Protein AF-A0A0L0LEN9-F1 (afdb_monomer)

Secondary structure (DSSP, 8-state):
----------EETTEETTTTT-HHHHHHHHHHHHHHHHHHHHHHHHHHHHHHHTTTTT--------------HHHHHHHHHHHHHHHHHHHHHHHS------TT-

pLDDT: mean 74.91, std 17.21, range [42.84, 97.62]

Mean predicted aligned error: 19.63 Å

Radius of gyration: 38.71 Å; Cα contacts (8 Å, |Δi|>4): 25; chains: 1; bounding box: 64×42×106 Å

Sequence (105 aa):
MKKLDLNLHLHKNGKLFGFGVSPNADWKAIFVGLILLTFLMAVLGVYMFVKISQGGIFMADKKEPEIQSTLDLITLKKTVRYYENRAKIFEEIKKTKDSTVDPTL

Solvent-accessible surface area (backbone atoms only — not comparable to full-atom values): 6542 Å² total; per-residue (Å²): 136,86,82,79,81,79,83,74,82,51,62,46,92,92,24,70,64,29,53,88,73,40,73,70,42,35,51,51,47,54,51,53,52,49,52,52,52,51,50,51,51,51,52,50,47,54,52,48,50,53,40,46,76,70,42,74,75,74,55,71,83,68,71,70,73,88,63,78,75,67,75,56,60,66,61,52,52,50,54,53,51,52,52,54,52,50,51,51,52,50,54,49,54,67,66,56,70,74,81,76,74,68,89,87,116

Structure (mmCIF, N/CA/C/O backbone):
data_AF-A0A0L0LEN9-F1
#
_entry.id   AF-A0A0L0LEN9-F1
#
loop_
_atom_site.group_PDB
_atom_site.id
_atom_site.type_symbol
_atom_site.label_atom_id
_atom_site.label_alt_id
_atom_site.label_comp_id
_atom_site.label_asym_id
_atom_site.label_entity_id
_atom_site.label_seq_id
_atom_site.pdbx_PDB_ins_code
_atom_site.Cartn_x
_atom_site.Cartn_y
_atom_site.Cartn_z
_atom_site.occupancy
_atom_site.B_iso_or_equiv
_atom_site.auth_seq_id
_atom_site.auth_comp_id
_atom_site.auth_asym_id
_atom_site.auth_atom_id
_atom_site.pdbx_PDB_model_num
ATOM 1 N N . MET A 1 1 ? 19.158 -24.507 -12.849 1.00 42.84 1 MET A N 1
ATOM 2 C CA . MET A 1 1 ? 18.810 -23.068 -12.790 1.00 42.84 1 MET A CA 1
ATOM 3 C C . MET A 1 1 ? 19.125 -22.436 -14.141 1.00 42.84 1 MET A C 1
ATOM 5 O O . MET A 1 1 ? 20.286 -22.410 -14.520 1.00 42.84 1 MET A O 1
ATOM 9 N N . LYS A 1 2 ? 18.107 -22.026 -14.911 1.00 45.50 2 LYS A N 1
ATOM 10 C CA . LYS A 1 2 ? 18.273 -21.394 -16.234 1.00 45.50 2 LYS A CA 1
ATOM 11 C C . LYS A 1 2 ? 18.578 -19.907 -16.029 1.00 45.50 2 LYS A C 1
ATOM 13 O O . LYS A 1 2 ? 17.750 -19.194 -15.472 1.00 45.50 2 LYS A O 1
ATOM 18 N N . LYS A 1 3 ? 19.762 -19.461 -16.448 1.00 48.12 3 LYS A N 1
ATOM 19 C CA . LYS A 1 3 ? 20.152 -18.047 -16.462 1.00 48.12 3 LYS A CA 1
ATOM 20 C C . LYS A 1 3 ? 19.390 -17.379 -17.613 1.00 48.12 3 LYS A C 1
ATOM 22 O O . LYS A 1 3 ? 19.629 -17.709 -18.771 1.00 48.12 3 LYS A O 1
ATOM 27 N N . LEU A 1 4 ? 18.405 -16.535 -17.304 1.00 48.84 4 LEU A N 1
ATOM 28 C CA . LEU A 1 4 ? 17.801 -15.656 -18.305 1.00 48.84 4 LEU A CA 1
ATOM 29 C C . LEU A 1 4 ? 18.774 -14.498 -18.535 1.00 48.84 4 LEU A C 1
ATOM 31 O O . LEU A 1 4 ? 18.793 -13.544 -17.761 1.00 48.84 4 LEU A O 1
ATOM 35 N N . ASP A 1 5 ? 19.586 -14.591 -19.584 1.00 50.62 5 ASP A N 1
ATOM 36 C CA . ASP A 1 5 ? 20.303 -13.429 -20.103 1.00 50.62 5 ASP A CA 1
ATOM 37 C C . ASP A 1 5 ? 19.285 -12.522 -20.808 1.00 50.62 5 ASP A C 1
ATOM 39 O O . ASP A 1 5 ? 18.950 -12.699 -21.981 1.00 50.62 5 ASP A O 1
ATOM 43 N N . LEU A 1 6 ? 18.737 -11.561 -20.058 1.00 51.69 6 LEU A N 1
ATOM 44 C CA . LEU A 1 6 ? 17.951 -10.469 -20.623 1.00 51.69 6 LEU A CA 1
ATOM 45 C C . LEU A 1 6 ? 18.925 -9.515 -21.326 1.00 51.69 6 LEU A C 1
ATOM 47 O O . LEU A 1 6 ? 19.421 -8.553 -20.741 1.00 51.69 6 LEU A O 1
ATOM 51 N N . ASN A 1 7 ? 19.238 -9.809 -22.586 1.00 48.94 7 ASN A N 1
ATOM 52 C CA . ASN A 1 7 ? 20.058 -8.939 -23.421 1.00 48.94 7 AS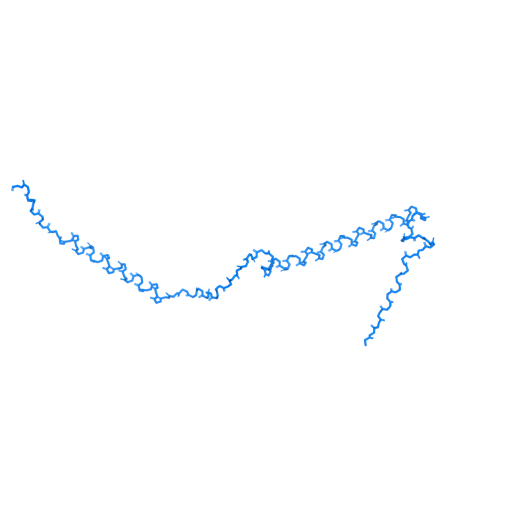N A CA 1
ATOM 53 C C . ASN A 1 7 ? 19.231 -7.711 -23.849 1.00 48.94 7 ASN A C 1
ATOM 55 O O . ASN A 1 7 ? 18.652 -7.646 -24.935 1.00 48.94 7 ASN A O 1
ATOM 59 N N . LEU A 1 8 ? 19.097 -6.759 -22.927 1.00 59.16 8 LEU A N 1
ATOM 60 C CA . LEU A 1 8 ? 18.406 -5.490 -23.114 1.00 59.16 8 LEU A CA 1
ATOM 61 C C . LEU A 1 8 ? 19.310 -4.559 -23.934 1.00 59.16 8 LEU A C 1
ATOM 63 O O . LEU A 1 8 ? 20.159 -3.853 -23.393 1.00 59.16 8 LEU A O 1
ATOM 67 N N . HIS A 1 9 ? 19.119 -4.547 -25.256 1.00 57.94 9 HIS A N 1
ATOM 68 C CA . HIS A 1 9 ? 19.710 -3.561 -26.170 1.00 57.94 9 HIS A CA 1
ATOM 69 C C . HIS A 1 9 ? 19.132 -2.155 -25.893 1.00 57.94 9 HIS A C 1
ATOM 71 O O . HIS A 1 9 ? 18.302 -1.630 -26.632 1.00 57.94 9 HIS A O 1
ATOM 77 N N . LEU A 1 10 ? 19.564 -1.547 -24.788 1.00 62.28 10 LEU A N 1
ATOM 78 C CA . LEU A 1 10 ? 19.181 -0.202 -24.336 1.00 62.28 10 LEU A CA 1
ATOM 79 C C . LEU A 1 10 ? 19.900 0.910 -25.117 1.00 62.28 10 LEU A C 1
ATOM 81 O O . LEU A 1 10 ? 19.497 2.074 -25.070 1.00 62.28 10 LEU A O 1
ATOM 85 N N . HIS A 1 11 ? 20.957 0.547 -25.845 1.00 54.53 11 HIS A N 1
ATOM 86 C CA . HIS A 1 11 ? 21.722 1.441 -26.701 1.00 54.53 11 HIS A CA 1
ATOM 87 C C . HIS A 1 11 ? 21.367 1.216 -28.172 1.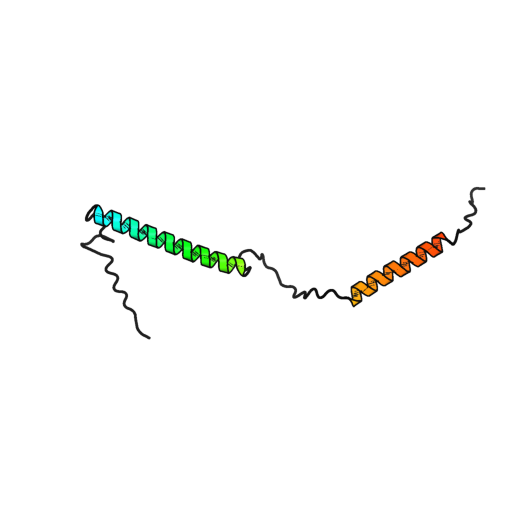00 54.53 11 HIS A C 1
ATOM 89 O O . HIS A 1 11 ? 21.610 0.145 -28.729 1.00 54.53 11 HIS A O 1
ATOM 95 N N . LYS A 1 12 ? 20.846 2.262 -28.820 1.00 62.28 12 LYS A N 1
ATOM 96 C CA . LYS A 1 12 ? 20.814 2.382 -30.282 1.00 62.28 12 LYS A CA 1
ATOM 97 C C . LYS A 1 12 ? 21.703 3.557 -30.680 1.00 62.28 12 LYS A C 1
ATOM 99 O O . LYS A 1 12 ? 21.500 4.668 -30.203 1.00 62.28 12 LYS A O 1
ATOM 104 N N . ASN A 1 13 ? 22.689 3.304 -31.541 1.00 60.88 13 ASN A N 1
ATOM 105 C CA . ASN A 1 13 ? 23.582 4.317 -32.125 1.00 60.88 13 ASN A CA 1
ATOM 106 C C . ASN A 1 13 ? 24.285 5.227 -31.094 1.00 60.88 13 ASN A C 1
ATOM 108 O O . ASN A 1 13 ? 24.347 6.439 -31.276 1.00 60.88 13 ASN A O 1
ATOM 112 N N . GLY A 1 14 ? 24.778 4.661 -29.986 1.00 63.94 14 GLY A N 1
ATOM 113 C CA . GLY A 1 14 ? 25.532 5.418 -28.974 1.00 63.94 14 GLY A CA 1
ATOM 114 C C . GLY A 1 14 ? 24.696 6.362 -28.099 1.00 63.94 14 GLY A C 1
ATOM 115 O O . GLY A 1 14 ? 25.264 7.064 -27.270 1.00 63.94 14 GLY A O 1
ATOM 116 N N . LYS A 1 15 ? 23.362 6.369 -28.246 1.00 62.78 15 LYS A N 1
ATOM 117 C CA . LYS A 1 15 ? 22.448 7.137 -27.392 1.00 62.78 15 LYS A CA 1
ATOM 118 C C . LYS A 1 15 ? 21.543 6.210 -26.579 1.00 62.78 15 LYS A C 1
ATOM 120 O O . LYS A 1 15 ? 20.979 5.241 -27.099 1.00 62.78 15 LYS A O 1
ATOM 125 N N . LEU A 1 16 ? 21.394 6.533 -25.296 1.00 67.19 16 LEU A N 1
ATOM 126 C CA . LEU A 1 16 ? 20.500 5.852 -24.359 1.00 67.19 16 LEU A CA 1
ATOM 127 C C . LEU A 1 16 ? 19.046 6.004 -24.832 1.00 67.19 16 LEU A C 1
ATOM 129 O O . LEU A 1 16 ? 18.574 7.118 -25.055 1.00 67.19 16 LEU A O 1
ATOM 133 N N . PHE A 1 17 ? 18.356 4.878 -25.032 1.00 66.56 17 PHE A N 1
ATOM 134 C CA . PHE A 1 17 ? 16.952 4.807 -25.469 1.00 66.56 17 PHE A CA 1
ATOM 135 C C . PHE A 1 17 ? 16.623 5.478 -26.817 1.00 66.56 17 PHE A C 1
ATOM 137 O O . PHE A 1 17 ? 15.453 5.640 -27.153 1.00 66.56 17 PHE A O 1
ATOM 144 N N . GLY A 1 18 ? 17.631 5.831 -27.621 1.00 68.31 18 GLY A N 1
ATOM 145 C CA . GLY A 1 18 ? 17.417 6.531 -28.890 1.00 68.31 18 GLY A CA 1
ATOM 146 C C . GLY A 1 18 ? 16.964 7.987 -28.734 1.00 68.31 18 GLY A C 1
ATOM 147 O O . GLY A 1 18 ? 16.499 8.565 -29.717 1.00 68.31 18 GLY A O 1
ATOM 148 N N . PHE A 1 19 ? 17.12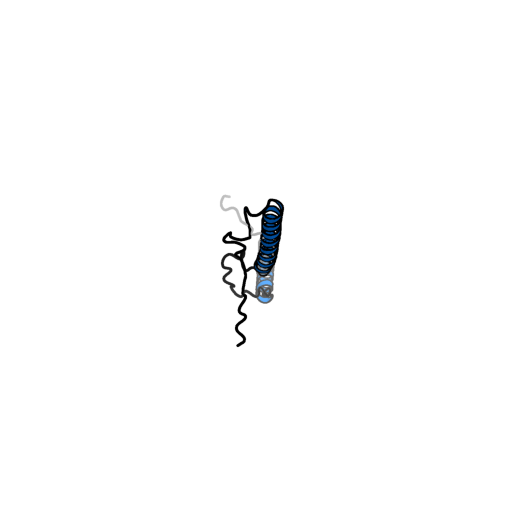6 8.575 -27.540 1.00 72.25 19 PHE A N 1
ATOM 149 C CA . PHE A 1 19 ? 16.834 9.988 -27.312 1.00 72.25 19 PHE A CA 1
ATOM 150 C C . PHE A 1 19 ? 17.717 10.885 -28.187 1.00 72.25 19 PHE A C 1
ATOM 152 O O . PHE A 1 19 ? 18.932 10.696 -28.270 1.00 72.25 19 PHE A O 1
ATOM 159 N N . GLY A 1 20 ? 17.117 11.867 -28.857 1.00 74.69 20 GLY A N 1
ATOM 160 C CA . GLY A 1 20 ? 17.801 12.789 -29.758 1.00 74.69 20 GLY A CA 1
ATOM 161 C C . GLY A 1 20 ? 18.266 12.145 -31.069 1.00 74.69 20 GLY A C 1
ATOM 162 O O . GLY A 1 20 ? 19.198 12.659 -31.693 1.00 74.69 20 GLY A O 1
ATOM 163 N N . VAL A 1 21 ? 17.692 11.000 -31.462 1.00 80.38 21 VAL A N 1
ATOM 164 C CA . VAL A 1 21 ? 17.864 10.407 -32.804 1.00 80.38 21 VAL A CA 1
ATOM 165 C C . VAL A 1 21 ? 16.767 10.898 -33.752 1.00 80.38 21 VAL A C 1
ATOM 167 O O . VAL A 1 21 ? 17.044 11.180 -34.913 1.00 80.38 21 VAL A O 1
ATOM 170 N N . SER A 1 22 ? 15.525 11.017 -33.271 1.00 85.75 22 SER A N 1
ATOM 171 C CA . SER A 1 22 ? 14.414 11.624 -34.016 1.00 85.75 22 SER A CA 1
ATOM 172 C C . SER A 1 22 ? 13.268 12.011 -33.071 1.00 85.75 22 SER A C 1
ATOM 174 O O . SER A 1 22 ? 13.071 11.311 -32.075 1.00 85.75 22 SER A O 1
ATOM 176 N N . PRO A 1 23 ? 12.440 13.017 -33.414 1.00 86.62 23 PRO A N 1
ATOM 177 C CA . PRO A 1 23 ? 11.285 13.399 -32.597 1.00 86.62 23 PRO A CA 1
ATOM 178 C C . PRO A 1 23 ? 10.330 12.230 -32.307 1.00 86.62 23 PRO A C 1
ATOM 180 O O . PRO A 1 23 ? 9.833 12.081 -31.195 1.00 86.62 23 PRO A O 1
ATOM 183 N N . ASN A 1 24 ? 10.115 11.347 -33.287 1.00 88.00 24 ASN A N 1
ATOM 184 C CA . ASN A 1 24 ? 9.251 10.174 -33.131 1.00 88.00 24 ASN A CA 1
ATOM 185 C C . ASN A 1 24 ? 9.816 9.149 -32.132 1.00 88.00 24 ASN A C 1
ATOM 187 O O . ASN A 1 24 ? 9.056 8.512 -31.401 1.00 88.00 24 ASN A O 1
ATOM 191 N N . ALA A 1 25 ? 11.142 8.972 -32.102 1.00 84.06 25 ALA A N 1
ATOM 192 C CA . ALA A 1 25 ? 11.798 8.086 -31.142 1.00 84.06 25 ALA A CA 1
ATOM 193 C C . ALA A 1 25 ? 11.688 8.639 -29.714 1.00 84.06 25 ALA A C 1
ATOM 195 O O . ALA A 1 25 ? 11.368 7.882 -28.798 1.00 84.06 25 ALA A O 1
ATOM 196 N N . ASP A 1 26 ? 11.859 9.952 -29.554 1.00 85.50 26 ASP A N 1
ATOM 197 C CA . ASP A 1 26 ? 11.768 10.641 -28.265 1.00 85.50 26 ASP A CA 1
ATOM 198 C C . ASP A 1 26 ? 10.355 10.524 -27.676 1.00 85.50 26 ASP A C 1
ATOM 200 O O . ASP A 1 26 ? 10.183 10.102 -26.532 1.00 85.50 26 ASP A O 1
ATOM 204 N N . TRP A 1 27 ? 9.323 10.786 -28.484 1.00 89.94 27 TRP A N 1
ATOM 205 C CA . TRP A 1 27 ? 7.925 10.622 -28.073 1.00 89.94 27 TRP A CA 1
ATOM 206 C C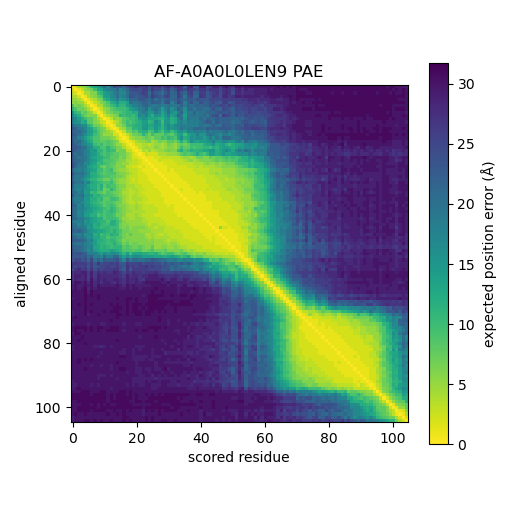 . TRP A 1 27 ? 7.586 9.186 -27.679 1.00 89.94 27 TRP A C 1
ATOM 208 O O . TRP A 1 27 ? 6.891 8.961 -26.687 1.00 89.94 27 TRP A O 1
ATOM 218 N N . LYS A 1 28 ? 8.107 8.198 -28.414 1.00 88.81 28 LYS A N 1
ATOM 219 C CA . LYS A 1 28 ? 7.909 6.786 -28.075 1.00 88.81 28 LYS A CA 1
ATOM 220 C C . LYS A 1 28 ? 8.582 6.426 -26.751 1.00 88.81 28 LYS A C 1
ATOM 222 O O . LYS A 1 28 ? 7.982 5.710 -25.954 1.00 88.81 28 LYS A O 1
ATOM 227 N N . ALA A 1 29 ? 9.793 6.919 -26.501 1.00 87.56 29 ALA A N 1
ATOM 228 C CA . ALA A 1 29 ? 10.505 6.682 -25.248 1.00 87.56 29 ALA A CA 1
ATOM 229 C C . ALA A 1 29 ? 9.769 7.301 -24.049 1.00 87.56 29 ALA A C 1
ATOM 231 O O . ALA A 1 29 ? 9.574 6.621 -23.041 1.00 87.56 29 ALA A O 1
ATOM 232 N N . ILE A 1 30 ? 9.283 8.541 -24.183 1.00 90.06 30 ILE A N 1
ATOM 233 C CA . ILE A 1 30 ? 8.469 9.214 -23.157 1.00 90.06 30 ILE A CA 1
ATOM 234 C C . ILE A 1 30 ? 7.187 8.425 -22.881 1.00 90.06 30 ILE A C 1
ATOM 236 O O . ILE A 1 30 ? 6.864 8.158 -21.727 1.00 90.06 30 ILE A O 1
ATOM 240 N N . PHE A 1 31 ? 6.476 8.008 -23.930 1.00 93.31 31 PHE A N 1
ATOM 241 C CA . PHE A 1 31 ? 5.219 7.278 -23.792 1.00 93.31 31 PHE A CA 1
ATOM 242 C C . PHE A 1 31 ? 5.404 5.920 -23.104 1.00 93.31 31 PHE A C 1
ATOM 244 O O . PHE A 1 31 ? 4.659 5.577 -22.188 1.00 93.31 31 PHE A O 1
ATOM 251 N N . VAL A 1 32 ? 6.436 5.165 -23.495 1.00 92.12 32 VAL A N 1
ATOM 252 C CA . VAL A 1 32 ? 6.777 3.889 -22.849 1.00 92.12 32 VAL A CA 1
ATOM 253 C C . VAL A 1 32 ? 7.180 4.108 -21.391 1.00 92.12 32 VAL A C 1
ATOM 255 O O . VAL A 1 32 ? 6.740 3.355 -20.525 1.00 92.12 32 VAL A O 1
ATOM 258 N N . GLY A 1 33 ? 7.968 5.147 -21.103 1.00 93.56 33 GLY A N 1
ATOM 259 C CA . GLY A 1 33 ? 8.345 5.510 -19.738 1.00 93.56 33 GLY A CA 1
ATOM 260 C C . GLY A 1 33 ? 7.135 5.855 -18.871 1.00 93.56 33 GLY A C 1
ATOM 261 O O . GLY A 1 33 ? 7.034 5.376 -17.743 1.00 93.56 33 GLY A O 1
ATOM 262 N N . LEU A 1 34 ? 6.184 6.618 -19.416 1.00 95.62 34 LEU A N 1
ATOM 263 C CA . LEU A 1 34 ? 4.945 6.974 -18.730 1.00 95.62 34 LEU A CA 1
ATOM 264 C C . LEU A 1 34 ? 4.106 5.732 -18.418 1.00 95.62 34 LEU A C 1
ATOM 266 O O . LEU A 1 34 ? 3.719 5.542 -17.270 1.00 95.62 34 LEU A O 1
ATOM 270 N N . ILE A 1 35 ? 3.886 4.851 -19.400 1.00 96.88 35 ILE A N 1
ATOM 271 C CA . ILE A 1 35 ? 3.148 3.595 -19.192 1.00 96.88 35 ILE A CA 1
ATOM 272 C C . ILE A 1 35 ? 3.819 2.744 -18.116 1.00 96.88 35 ILE A C 1
ATOM 274 O O . ILE A 1 35 ? 3.140 2.233 -17.227 1.00 96.88 35 ILE A O 1
ATOM 278 N N . LEU A 1 36 ? 5.144 2.599 -18.179 1.00 96.62 36 LEU A N 1
ATOM 279 C CA . LEU A 1 36 ? 5.897 1.813 -17.209 1.00 96.62 36 LEU A CA 1
ATOM 280 C C . LEU A 1 36 ? 5.755 2.389 -15.795 1.00 96.62 36 LEU A C 1
ATOM 282 O O . LEU A 1 36 ? 5.532 1.637 -14.847 1.00 96.62 36 LEU A O 1
ATOM 286 N N . LEU A 1 37 ? 5.838 3.713 -15.655 1.00 96.81 37 LEU A N 1
ATOM 287 C CA . LEU A 1 37 ? 5.677 4.398 -14.377 1.00 96.81 37 LEU A CA 1
ATOM 288 C C . LEU A 1 37 ? 4.254 4.250 -13.829 1.00 96.81 37 LEU A C 1
ATOM 290 O O . LEU A 1 37 ? 4.078 3.934 -12.653 1.00 96.81 37 LEU A O 1
ATOM 294 N N . THR A 1 38 ? 3.237 4.440 -14.671 1.00 97.12 38 THR A N 1
ATOM 295 C CA . THR A 1 38 ? 1.833 4.257 -14.287 1.00 97.12 38 THR A CA 1
ATOM 296 C C . THR A 1 38 ? 1.565 2.818 -13.863 1.00 97.12 38 THR A C 1
ATOM 298 O O . THR A 1 38 ? 0.916 2.594 -12.844 1.00 97.12 38 THR A O 1
ATOM 301 N N . PHE A 1 39 ? 2.106 1.842 -14.593 1.00 97.62 39 PHE A N 1
ATOM 302 C CA . PHE A 1 39 ? 1.998 0.433 -14.234 1.00 97.62 39 PHE A CA 1
ATOM 303 C C . PHE A 1 39 ? 2.656 0.150 -12.881 1.00 97.62 39 PHE A C 1
ATOM 305 O O . PHE A 1 39 ? 2.041 -0.472 -12.018 1.00 97.62 39 PHE A O 1
ATOM 312 N N . LEU A 1 40 ? 3.867 0.667 -12.655 1.00 97.44 40 LEU A N 1
ATOM 313 C CA . LEU A 1 40 ? 4.563 0.520 -11.380 1.00 97.44 40 LEU A CA 1
ATOM 314 C C . LEU A 1 40 ? 3.756 1.127 -10.224 1.00 97.44 40 LEU A C 1
ATOM 316 O O . LEU A 1 40 ? 3.607 0.489 -9.184 1.00 97.44 40 LEU A O 1
ATOM 320 N N . MET A 1 41 ? 3.181 2.317 -10.416 1.00 97.38 41 MET A N 1
ATOM 321 C CA . MET A 1 41 ? 2.329 2.948 -9.407 1.00 97.38 41 MET A CA 1
ATOM 322 C C . MET A 1 41 ? 1.046 2.168 -9.138 1.00 97.38 41 MET A C 1
ATOM 324 O O . MET A 1 41 ? 0.655 2.039 -7.981 1.00 97.38 41 MET A O 1
ATOM 328 N N . ALA A 1 42 ? 0.412 1.604 -10.165 1.00 96.94 42 ALA A N 1
ATOM 329 C CA . ALA A 1 42 ? -0.759 0.753 -9.984 1.00 96.94 42 ALA A CA 1
ATOM 330 C C . ALA A 1 42 ? -0.416 -0.500 -9.163 1.00 96.94 42 ALA A C 1
ATOM 332 O O . ALA A 1 42 ? -1.125 -0.826 -8.212 1.00 96.94 42 ALA A O 1
ATOM 333 N N . VAL A 1 43 ? 0.704 -1.163 -9.472 1.00 96.94 43 VAL A N 1
ATOM 334 C CA . VAL A 1 43 ? 1.185 -2.335 -8.724 1.00 96.94 43 VAL A CA 1
ATOM 335 C C . VAL A 1 43 ? 1.487 -1.975 -7.270 1.00 96.94 43 VAL A C 1
ATOM 337 O O . VAL A 1 43 ? 1.045 -2.681 -6.365 1.00 96.94 43 VAL A O 1
ATOM 340 N N . LEU A 1 44 ? 2.187 -0.863 -7.027 1.00 95.38 44 LEU A N 1
ATOM 341 C CA . LEU A 1 44 ? 2.462 -0.374 -5.674 1.00 95.38 44 LEU A CA 1
ATOM 342 C C . LEU A 1 44 ? 1.173 -0.021 -4.926 1.00 95.38 44 LEU A C 1
ATOM 344 O O . LEU A 1 44 ? 1.048 -0.353 -3.752 1.00 95.38 44 LEU A O 1
ATOM 348 N N . GLY A 1 45 ? 0.199 0.591 -5.599 1.00 94.44 45 GLY A N 1
ATOM 349 C CA . GLY A 1 45 ? -1.110 0.902 -5.030 1.00 94.44 45 GLY A CA 1
ATOM 350 C C . GLY A 1 45 ? -1.870 -0.353 -4.601 1.00 94.44 45 GLY A C 1
ATOM 351 O O . GLY A 1 45 ? -2.344 -0.421 -3.470 1.00 94.44 45 GLY A O 1
ATOM 352 N N . VAL A 1 46 ? -1.923 -1.378 -5.457 1.00 94.38 46 VAL A N 1
ATOM 353 C CA . VAL A 1 46 ? -2.534 -2.677 -5.122 1.00 94.38 46 VAL A CA 1
ATOM 354 C C . VAL A 1 46 ? -1.785 -3.353 -3.975 1.00 94.38 46 VAL A C 1
ATOM 356 O O . VAL A 1 46 ? -2.410 -3.835 -3.033 1.00 94.38 46 VAL A O 1
ATOM 359 N N . TYR A 1 47 ? -0.452 -3.352 -4.008 1.00 92.31 47 TYR A N 1
ATOM 360 C CA . TYR A 1 47 ? 0.373 -3.906 -2.935 1.00 92.31 47 TYR A CA 1
ATOM 361 C C . TYR A 1 47 ? 0.101 -3.215 -1.591 1.00 92.31 47 TYR A C 1
ATOM 363 O O . TYR A 1 47 ? -0.118 -3.884 -0.579 1.00 92.31 47 TYR A O 1
ATOM 371 N N . MET A 1 48 ? 0.056 -1.882 -1.588 1.00 88.81 48 MET A N 1
ATOM 372 C CA . MET A 1 48 ? -0.276 -1.083 -0.411 1.00 88.81 48 MET A CA 1
ATOM 373 C C . MET A 1 48 ? -1.696 -1.368 0.069 1.00 88.81 48 MET A C 1
ATOM 375 O O . MET A 1 48 ? -1.891 -1.574 1.261 1.00 88.81 48 MET A O 1
ATOM 379 N N . PHE A 1 49 ? -2.675 -1.451 -0.834 1.00 88.00 49 PHE A N 1
ATOM 380 C CA . PHE A 1 49 ? -4.054 -1.787 -0.488 1.00 88.00 49 PHE A CA 1
ATOM 381 C C . PHE A 1 49 ? -4.148 -3.147 0.212 1.00 88.00 49 PHE A C 1
ATOM 383 O O . PHE A 1 49 ? -4.755 -3.246 1.277 1.00 88.00 49 PHE A O 1
ATOM 390 N N . VAL A 1 50 ? -3.481 -4.175 -0.322 1.00 86.50 50 VAL A N 1
ATOM 391 C CA . VAL A 1 50 ? -3.421 -5.500 0.312 1.00 86.50 50 VAL A CA 1
ATOM 392 C C . VAL A 1 50 ? -2.768 -5.404 1.691 1.00 86.50 50 VAL A C 1
ATOM 394 O O . VAL A 1 50 ? -3.348 -5.866 2.673 1.00 86.50 50 VAL A O 1
ATOM 397 N N . LYS A 1 51 ? -1.610 -4.747 1.804 1.00 84.94 51 LYS A N 1
ATOM 398 C CA . LYS A 1 51 ? -0.904 -4.583 3.084 1.00 84.94 51 LYS A CA 1
ATOM 399 C C . LYS A 1 51 ? -1.715 -3.817 4.129 1.00 84.94 51 LYS A C 1
ATOM 401 O O . LYS A 1 51 ? -1.667 -4.170 5.305 1.00 84.94 51 LYS A O 1
ATOM 406 N N . ILE A 1 52 ? -2.473 -2.806 3.713 1.00 83.06 52 ILE A N 1
ATOM 407 C CA . ILE A 1 52 ? -3.374 -2.041 4.580 1.00 83.06 52 ILE A CA 1
ATOM 408 C C . ILE A 1 52 ? -4.569 -2.900 5.000 1.00 83.06 52 ILE A C 1
ATOM 410 O O . ILE A 1 52 ? -4.890 -2.937 6.185 1.00 83.06 52 ILE A O 1
ATOM 414 N N . SER A 1 53 ? -5.191 -3.628 4.067 1.00 78.31 53 SER A N 1
ATOM 415 C CA . SER A 1 53 ? -6.336 -4.506 4.356 1.00 78.31 53 SER A CA 1
ATOM 416 C C . SER A 1 53 ? -5.993 -5.624 5.346 1.00 78.31 53 SER A C 1
ATOM 418 O O . SER A 1 53 ? -6.828 -6.018 6.151 1.00 78.31 53 SER A O 1
ATOM 420 N N . GLN A 1 54 ? -4.738 -6.080 5.338 1.00 78.50 54 GLN A N 1
ATOM 421 C CA . GLN A 1 54 ? -4.199 -7.069 6.273 1.00 78.50 54 GLN A CA 1
ATOM 422 C C . GLN A 1 54 ? -3.725 -6.450 7.602 1.00 78.50 54 GLN A C 1
ATOM 424 O O . GLN A 1 54 ? -3.113 -7.138 8.412 1.00 78.50 54 GLN A O 1
ATOM 429 N N . GLY A 1 55 ? -3.965 -5.154 7.833 1.00 65.81 55 GLY A N 1
ATOM 430 C CA . GLY A 1 55 ? -3.606 -4.457 9.071 1.00 65.81 55 GLY A CA 1
ATOM 431 C C . GLY A 1 55 ? -2.123 -4.093 9.209 1.00 65.81 55 GLY A C 1
ATOM 432 O O . GLY A 1 55 ? -1.750 -3.461 10.189 1.00 65.81 55 GLY A O 1
ATOM 433 N N . GLY A 1 56 ? -1.271 -4.409 8.231 1.00 62.53 56 GLY A N 1
ATOM 43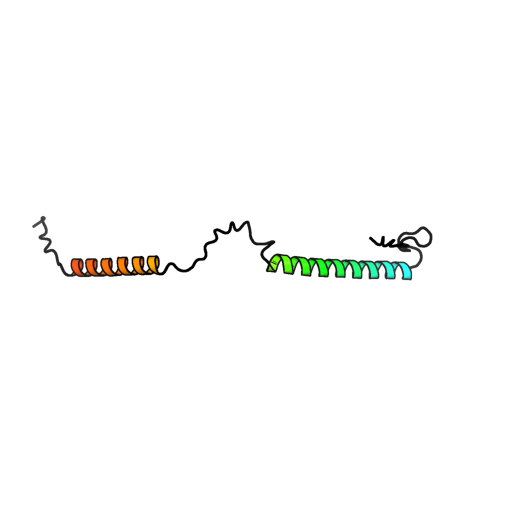4 C CA . GLY A 1 56 ? 0.188 -4.342 8.376 1.00 62.53 56 GLY A CA 1
ATOM 435 C C . GLY A 1 56 ? 0.824 -2.946 8.354 1.00 62.53 56 GLY A C 1
ATOM 436 O O . GLY A 1 56 ? 2.019 -2.847 8.605 1.00 62.53 56 GLY A O 1
ATOM 437 N N . ILE A 1 57 ? 0.079 -1.883 8.020 1.00 60.34 57 ILE A N 1
ATOM 438 C CA . ILE A 1 57 ? 0.632 -0.513 7.898 1.00 60.34 57 ILE A CA 1
ATOM 439 C C . ILE A 1 57 ? 0.005 0.474 8.897 1.00 60.34 57 ILE A C 1
ATOM 441 O O . ILE A 1 57 ? 0.670 1.415 9.317 1.00 60.34 57 ILE A O 1
ATOM 445 N N . PHE A 1 58 ? -1.245 0.255 9.322 1.00 59.78 58 PHE A N 1
ATOM 446 C CA . PHE A 1 58 ? -1.958 1.159 10.241 1.00 59.78 58 PHE A CA 1
ATOM 447 C C . PHE A 1 58 ? -2.300 0.545 11.604 1.00 59.78 58 PHE A C 1
ATOM 449 O O . PHE A 1 58 ? -2.848 1.241 12.459 1.00 59.78 58 PHE A O 1
ATOM 456 N N . MET A 1 59 ? -1.963 -0.723 11.861 1.00 53.84 59 MET A N 1
ATOM 457 C CA . MET A 1 59 ? -1.942 -1.216 13.236 1.00 53.84 59 MET A CA 1
ATOM 458 C C . MET A 1 59 ? -0.625 -0.783 13.881 1.00 53.84 59 MET A C 1
ATOM 460 O O . MET A 1 59 ? 0.373 -1.489 13.803 1.00 53.84 59 MET A O 1
ATOM 464 N N . ALA A 1 60 ? -0.628 0.400 14.505 1.00 54.47 60 ALA A N 1
ATOM 465 C CA . ALA A 1 60 ? 0.326 0.723 15.565 1.00 54.47 60 ALA A CA 1
ATOM 466 C C . ALA A 1 60 ? 0.396 -0.480 16.496 1.00 54.47 60 ALA A C 1
ATOM 468 O O . ALA A 1 60 ? -0.685 -0.872 16.934 1.00 54.47 60 ALA A O 1
ATOM 469 N N . ASP A 1 61 ? 1.593 -1.049 16.710 1.00 51.38 61 ASP A N 1
ATOM 470 C CA . ASP A 1 61 ? 1.891 -2.220 17.547 1.00 51.38 61 ASP A CA 1
ATOM 471 C C . ASP A 1 61 ? 0.722 -2.592 18.453 1.00 51.38 61 ASP A C 1
ATOM 473 O O . ASP A 1 61 ? 0.680 -2.276 19.648 1.00 51.38 61 ASP A O 1
ATOM 477 N N . LYS A 1 62 ? -0.265 -3.286 17.883 1.00 50.59 62 LYS A N 1
ATOM 478 C CA . LYS A 1 62 ? -1.194 -4.020 18.702 1.00 50.59 62 LYS A CA 1
ATOM 479 C C . LYS A 1 62 ? -0.346 -5.209 19.068 1.00 50.59 62 LYS A C 1
ATOM 481 O O . LYS A 1 62 ? -0.348 -6.220 18.379 1.00 50.59 62 LYS A O 1
ATOM 486 N N . LYS A 1 63 ? 0.401 -5.058 20.169 1.00 47.34 63 LYS A N 1
ATOM 487 C CA . LYS A 1 63 ? 0.451 -6.130 21.152 1.00 47.34 63 LYS A CA 1
ATOM 488 C C . LYS A 1 63 ? -0.955 -6.698 21.130 1.00 47.34 63 LYS A C 1
ATOM 490 O O . LYS A 1 63 ? -1.884 -6.009 21.539 1.00 47.34 63 LYS A O 1
ATOM 495 N N . GLU A 1 64 ? -1.135 -7.856 20.525 1.00 45.91 64 GLU A N 1
ATOM 496 C CA . GLU A 1 64 ? -2.228 -8.705 20.923 1.00 45.91 64 GLU A CA 1
ATOM 497 C C . GLU A 1 64 ? -1.947 -8.948 22.408 1.00 45.91 64 GLU A C 1
ATOM 499 O O . GLU A 1 64 ? -0.980 -9.635 22.736 1.00 45.91 64 GLU A O 1
ATOM 504 N N . PRO A 1 65 ? -2.714 -8.416 23.371 1.00 45.84 65 PRO A N 1
ATOM 505 C CA . PRO A 1 65 ? -3.224 -9.385 24.285 1.00 45.84 65 PRO A CA 1
ATOM 506 C C . PRO A 1 65 ? -4.223 -10.166 23.428 1.00 45.84 65 PRO A C 1
ATOM 508 O O . PRO A 1 65 ? -5.182 -9.622 22.875 1.00 45.84 65 PRO A O 1
ATOM 511 N N . GLU A 1 66 ? -3.919 -11.436 23.240 1.00 48.78 66 GLU A N 1
ATOM 512 C CA . GLU A 1 66 ? -4.876 -12.478 22.928 1.00 48.78 66 GLU A CA 1
ATOM 513 C C . GLU A 1 66 ? -6.001 -12.415 23.981 1.00 48.78 66 GLU A C 1
ATOM 515 O O . GLU A 1 66 ? -6.088 -13.209 24.906 1.00 48.78 66 GLU A O 1
ATOM 520 N N . ILE A 1 67 ? -6.843 -11.387 23.920 1.00 50.72 67 ILE A N 1
ATOM 521 C CA . ILE A 1 67 ? -8.098 -11.326 24.640 1.00 50.72 67 ILE A CA 1
ATOM 522 C C . ILE A 1 67 ? -9.085 -11.705 23.567 1.00 50.72 67 ILE A C 1
ATOM 524 O O . ILE A 1 67 ? -9.706 -10.867 22.915 1.00 50.72 67 ILE A O 1
ATOM 528 N N . GLN A 1 68 ? -9.212 -13.017 23.391 1.00 50.47 68 GLN A N 1
ATOM 529 C CA . GLN A 1 68 ? -10.520 -13.587 23.149 1.00 50.47 68 GLN A CA 1
ATOM 530 C C . GLN A 1 68 ? -11.448 -12.943 24.185 1.00 50.47 68 GLN A C 1
ATOM 532 O O . GLN A 1 68 ? -11.529 -13.381 25.329 1.00 50.47 68 GLN A O 1
ATOM 537 N N . SER A 1 69 ? -12.104 -11.837 23.827 1.00 55.72 69 SER A N 1
ATOM 538 C CA . SER A 1 69 ? -13.146 -11.238 24.650 1.00 55.72 69 SER A CA 1
ATOM 539 C C . SER A 1 69 ? -14.398 -12.092 24.481 1.00 55.72 69 SER A C 1
ATOM 541 O O . SER A 1 69 ? -15.456 -11.625 24.062 1.00 55.72 69 SER A O 1
ATOM 543 N N . THR A 1 70 ? -14.278 -13.387 24.756 1.00 60.69 70 THR A N 1
ATOM 544 C CA . THR A 1 70 ? -15.418 -14.184 25.159 1.00 60.69 70 THR A CA 1
ATOM 545 C C . THR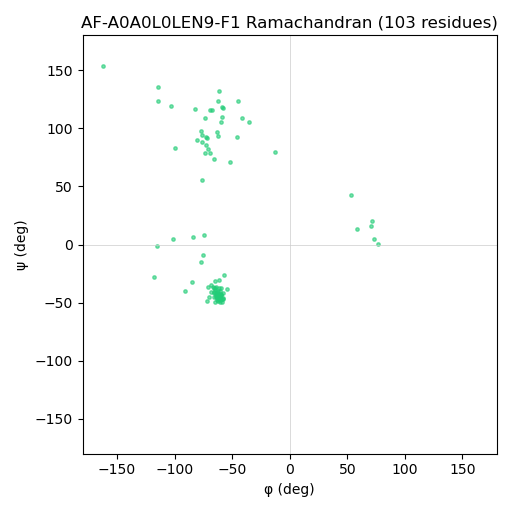 A 1 70 ? -15.923 -13.512 26.419 1.00 60.69 70 THR A C 1
ATOM 547 O O . THR A 1 70 ? -15.263 -13.550 27.456 1.00 60.69 70 THR A O 1
ATOM 550 N N . LEU A 1 71 ? -17.037 -12.798 26.279 1.00 66.06 71 LEU A N 1
ATOM 551 C CA . LEU A 1 71 ? -17.803 -12.240 27.379 1.00 66.06 71 LEU A CA 1
ATOM 552 C C . LEU A 1 71 ? -17.857 -13.288 28.496 1.00 66.06 71 LEU A C 1
ATOM 554 O O . LEU A 1 71 ? -18.508 -14.321 28.334 1.00 66.06 71 LEU A O 1
ATOM 558 N N . ASP A 1 72 ? -17.143 -13.053 29.597 1.00 74.38 72 ASP A N 1
ATOM 559 C CA . ASP A 1 72 ? -17.158 -13.970 30.729 1.00 74.38 72 ASP A CA 1
ATOM 560 C C . ASP A 1 72 ? -18.522 -13.855 31.413 1.00 74.38 72 ASP A C 1
ATOM 562 O O . ASP A 1 72 ? -18.765 -13.013 32.285 1.00 74.38 72 ASP A O 1
ATOM 566 N N . LEU A 1 73 ? -19.441 -14.711 30.967 1.00 78.75 73 LEU A N 1
ATOM 567 C CA . LEU A 1 73 ? -20.808 -14.800 31.462 1.00 78.75 73 LEU A CA 1
ATOM 568 C C . LEU A 1 73 ? -20.848 -15.056 32.972 1.00 78.75 73 LEU A C 1
ATOM 570 O O . LEU A 1 73 ? -21.817 -14.668 33.625 1.00 78.75 73 LEU A O 1
ATOM 574 N N . ILE A 1 74 ? -19.811 -15.672 33.549 1.00 81.44 74 ILE A N 1
ATOM 575 C CA . ILE A 1 74 ? -19.727 -15.923 34.988 1.00 81.44 74 ILE A CA 1
ATOM 576 C C . ILE A 1 74 ? -19.481 -14.605 35.716 1.00 81.44 74 ILE A C 1
ATOM 578 O O . ILE A 1 74 ? -20.198 -14.293 36.671 1.00 81.44 74 ILE A O 1
ATOM 582 N N . THR A 1 75 ? -18.513 -13.815 35.255 1.00 81.19 75 THR A N 1
ATOM 583 C CA . THR A 1 75 ? -18.230 -12.492 35.822 1.00 81.19 75 THR A CA 1
ATOM 584 C C . THR A 1 75 ? -19.409 -11.542 35.623 1.00 81.19 75 THR A C 1
ATOM 586 O O . THR A 1 75 ? -19.835 -10.900 36.581 1.00 81.19 75 THR A O 1
ATOM 589 N N . LEU A 1 76 ? -20.036 -11.532 34.443 1.00 86.19 76 LEU A N 1
ATOM 590 C CA . LEU A 1 76 ? -21.231 -10.721 34.192 1.00 86.19 76 LEU A CA 1
ATOM 591 C C . LEU A 1 76 ? -22.388 -11.099 35.129 1.00 86.19 76 LEU A C 1
ATOM 593 O O . LEU A 1 76 ? -22.987 -10.233 35.765 1.00 86.19 76 LEU A O 1
ATOM 597 N N . LYS A 1 77 ? -22.672 -12.398 35.278 1.00 88.56 77 LYS A N 1
ATOM 598 C CA . LYS A 1 77 ? -23.735 -12.897 36.161 1.00 88.56 77 LYS A CA 1
ATOM 599 C C . LYS A 1 77 ? -23.460 -12.589 37.633 1.00 88.56 77 LYS A C 1
ATOM 601 O O . LYS A 1 77 ? -24.395 -12.279 38.372 1.00 88.56 77 LYS A O 1
ATOM 606 N N . LYS A 1 78 ? -22.197 -12.650 38.070 1.00 89.56 78 LYS A N 1
ATOM 607 C CA . LYS A 1 78 ? -21.790 -12.244 39.426 1.00 89.56 78 LYS A CA 1
ATOM 608 C C . LYS A 1 78 ? -22.033 -10.755 39.652 1.00 89.56 78 LYS A C 1
ATOM 610 O O . LYS A 1 78 ? -22.611 -10.398 40.676 1.00 89.56 78 LYS A O 1
ATOM 615 N N . THR A 1 79 ? -21.657 -9.911 38.694 1.00 91.06 79 THR A N 1
ATOM 616 C CA . THR A 1 79 ? -21.853 -8.459 38.779 1.00 91.06 79 THR A CA 1
ATOM 617 C C . THR A 1 79 ? -23.334 -8.096 38.831 1.00 91.06 79 THR A C 1
ATOM 619 O O . THR A 1 79 ? -23.740 -7.348 39.716 1.00 91.06 79 THR A O 1
ATOM 622 N N . VAL A 1 80 ? -24.167 -8.681 37.965 1.00 94.12 80 VAL A N 1
ATOM 623 C CA . VAL A 1 80 ? -25.625 -8.459 37.993 1.00 94.12 80 VAL A CA 1
ATOM 624 C C . VAL A 1 80 ? -26.209 -8.863 39.349 1.00 94.12 80 VAL A C 1
ATOM 626 O O . VAL A 1 80 ? -26.868 -8.054 40.000 1.00 94.12 80 VAL A O 1
ATOM 629 N N . ARG A 1 81 ? -25.882 -10.067 39.840 1.00 93.06 81 ARG A N 1
ATOM 630 C CA . ARG A 1 81 ? -26.364 -10.554 41.142 1.00 93.06 81 ARG A CA 1
ATOM 631 C C . ARG A 1 81 ? -25.926 -9.656 42.304 1.00 93.06 81 ARG A C 1
ATOM 633 O O . ARG A 1 81 ? -26.691 -9.461 43.246 1.00 93.06 81 ARG A O 1
ATOM 640 N N . TYR A 1 82 ? -24.708 -9.119 42.257 1.00 94.56 82 TYR A N 1
ATOM 641 C CA . TYR A 1 82 ? -24.206 -8.201 43.279 1.00 94.56 82 TYR A CA 1
ATOM 642 C C . TYR A 1 82 ? -25.063 -6.932 43.371 1.00 94.56 82 TYR A C 1
ATOM 644 O O . TYR A 1 82 ? -25.477 -6.547 44.467 1.00 94.56 82 TYR A O 1
ATOM 652 N N . TYR A 1 83 ? -25.384 -6.312 42.233 1.00 94.56 83 TYR A N 1
ATOM 653 C CA . TYR A 1 83 ? -26.206 -5.102 42.213 1.00 94.56 83 TYR A CA 1
ATOM 654 C C . TYR A 1 83 ? -27.674 -5.369 42.556 1.00 94.56 83 TYR A C 1
ATOM 656 O O . TYR A 1 83 ? -28.270 -4.574 43.279 1.00 94.56 83 TYR A O 1
ATOM 664 N N . GLU A 1 84 ? -28.240 -6.503 42.137 1.00 93.56 84 GLU A N 1
ATOM 665 C CA . GLU A 1 84 ? -29.588 -6.918 42.552 1.00 93.56 84 GLU A CA 1
ATOM 666 C C . GLU A 1 84 ? -29.693 -7.088 44.072 1.00 93.56 84 GLU A C 1
ATOM 668 O O . GLU A 1 84 ? -30.655 -6.628 44.689 1.00 93.56 84 GLU A O 1
ATOM 673 N N . ASN A 1 85 ? -28.693 -7.719 44.696 1.00 93.31 85 ASN A N 1
ATOM 674 C CA . ASN A 1 85 ? -28.678 -7.898 46.144 1.00 93.31 85 ASN A CA 1
ATOM 675 C C . ASN A 1 85 ? -28.549 -6.555 46.873 1.00 93.31 85 ASN A C 1
ATOM 677 O O . ASN A 1 85 ? -29.241 -6.298 47.855 1.00 93.31 85 ASN A O 1
ATOM 681 N N . ARG A 1 86 ? -27.705 -5.660 46.353 1.00 92.00 86 ARG A N 1
ATOM 682 C CA . ARG A 1 86 ? -27.523 -4.322 46.919 1.00 92.00 86 ARG A CA 1
ATOM 683 C C . ARG A 1 86 ? -28.788 -3.468 46.810 1.00 92.00 86 ARG A C 1
ATOM 685 O O . ARG A 1 86 ? -29.109 -2.748 47.749 1.00 92.00 86 ARG A O 1
ATOM 692 N N . ALA A 1 87 ? -29.529 -3.583 45.709 1.00 91.19 87 ALA A N 1
ATOM 693 C CA . ALA A 1 87 ? -30.811 -2.906 45.535 1.00 91.19 87 ALA A CA 1
ATOM 694 C C . ALA A 1 87 ? -31.857 -3.378 46.558 1.00 91.19 87 ALA A C 1
ATOM 696 O O . ALA A 1 87 ? -32.558 -2.551 47.134 1.00 91.19 87 ALA A O 1
ATOM 697 N N . LYS A 1 88 ? -31.920 -4.687 46.842 1.00 90.31 88 LYS A N 1
ATOM 698 C CA . LYS A 1 88 ? -32.807 -5.233 47.884 1.00 90.31 88 LYS A CA 1
ATOM 699 C C . LYS A 1 88 ? -32.466 -4.697 49.269 1.00 90.31 88 LYS A C 1
ATOM 701 O O . LYS A 1 88 ? -33.364 -4.248 49.967 1.00 90.31 88 LYS A O 1
ATOM 706 N N . ILE A 1 89 ? -31.179 -4.661 49.616 1.00 87.94 89 ILE A N 1
ATOM 707 C CA . ILE A 1 89 ? -30.717 -4.100 50.892 1.00 87.94 89 ILE A CA 1
ATOM 708 C C . ILE A 1 89 ? -31.109 -2.621 51.008 1.00 87.94 89 ILE A C 1
ATOM 710 O O . ILE A 1 89 ? -31.585 -2.194 52.053 1.00 87.94 89 ILE A O 1
ATOM 714 N N . PHE A 1 90 ? -30.962 -1.826 49.944 1.00 87.62 90 PHE A N 1
ATOM 715 C CA . PHE A 1 90 ? -31.375 -0.421 49.980 1.00 87.62 90 PHE A CA 1
ATOM 716 C C . PHE A 1 90 ? -32.887 -0.239 50.125 1.00 87.62 90 PHE A C 1
ATOM 718 O O . PHE A 1 90 ? -33.323 0.657 50.843 1.00 87.62 90 PHE A O 1
ATOM 725 N N . GLU A 1 91 ? -33.690 -1.087 49.485 1.00 86.00 91 GLU A N 1
ATOM 726 C CA . GLU A 1 91 ? -35.144 -1.077 49.664 1.00 86.00 91 GLU A CA 1
ATOM 727 C C . GLU A 1 91 ? -35.562 -1.527 51.069 1.00 86.00 91 GLU A C 1
ATOM 729 O O . GLU A 1 91 ? -36.517 -0.987 51.621 1.00 86.00 91 GLU A O 1
ATOM 734 N N . GLU A 1 92 ? -34.843 -2.470 51.678 1.00 83.75 92 GLU A N 1
ATOM 735 C CA . GLU A 1 92 ? -35.040 -2.852 53.079 1.00 83.75 92 GLU A CA 1
ATOM 736 C C . GLU A 1 92 ? -34.695 -1.696 54.018 1.00 83.75 92 GLU A C 1
ATOM 738 O O . GLU A 1 92 ? -35.552 -1.317 54.812 1.00 83.75 92 GLU A O 1
ATOM 743 N N . ILE A 1 93 ? -33.530 -1.056 53.845 1.00 81.06 93 ILE A N 1
ATOM 744 C CA . ILE A 1 93 ? -33.107 0.123 54.623 1.00 81.06 93 ILE A CA 1
ATOM 745 C C . ILE A 1 93 ? -34.124 1.263 54.494 1.00 81.06 93 ILE A C 1
ATOM 747 O O . ILE A 1 93 ? -34.472 1.907 55.476 1.00 81.06 93 ILE A O 1
ATOM 751 N N . LYS A 1 94 ? -34.645 1.503 53.288 1.00 77.31 94 LYS A N 1
ATOM 752 C CA . LYS A 1 94 ? -35.669 2.525 53.036 1.00 77.31 94 LYS A CA 1
ATOM 753 C C . LYS A 1 94 ? -36.995 2.223 53.743 1.00 77.31 94 LYS A C 1
ATOM 755 O O . LYS A 1 94 ? -37.723 3.149 54.093 1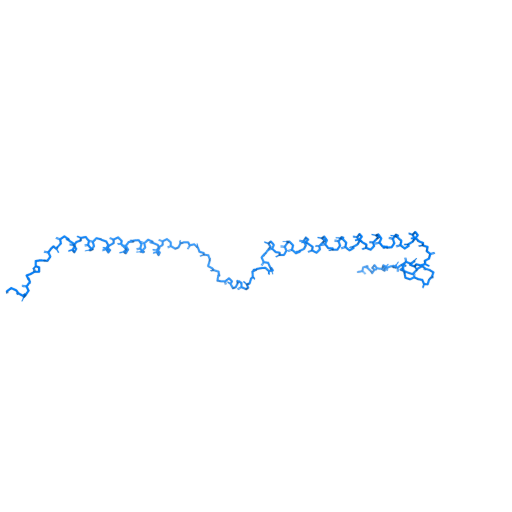.00 77.31 94 LYS A O 1
ATOM 760 N N . LYS A 1 95 ? -37.336 0.943 53.917 1.00 74.75 95 LYS A N 1
ATOM 761 C CA . LYS A 1 95 ? -38.570 0.494 54.582 1.00 74.75 95 LYS A CA 1
ATOM 762 C C . LYS A 1 95 ? -38.425 0.430 56.097 1.00 74.75 95 LYS A C 1
ATOM 764 O O . LYS A 1 95 ? -39.398 0.703 56.799 1.00 74.75 95 LYS A O 1
ATOM 769 N N . THR A 1 96 ? -37.236 0.127 56.608 1.00 64.75 96 THR A N 1
ATOM 770 C CA . THR A 1 96 ? -36.871 0.384 58.003 1.00 64.75 96 THR A CA 1
ATOM 771 C C . THR A 1 96 ? -36.719 1.885 58.190 1.00 64.75 96 THR A C 1
ATOM 773 O O . THR A 1 96 ? -35.631 2.445 58.120 1.00 64.75 96 THR A O 1
ATOM 776 N N . LYS A 1 97 ? -37.848 2.565 58.396 1.00 60.88 97 LYS A N 1
ATOM 777 C CA . LYS A 1 97 ? -37.860 3.921 58.931 1.00 60.88 97 LYS A CA 1
ATOM 778 C C . LYS A 1 97 ? -37.253 3.851 60.330 1.00 60.88 97 LYS A C 1
ATOM 780 O O . LYS A 1 97 ? -37.969 3.568 61.288 1.00 60.88 97 LYS A O 1
ATOM 785 N N . ASP A 1 98 ? -35.950 4.086 60.442 1.00 63.94 98 ASP A N 1
ATOM 786 C CA . ASP A 1 98 ? -35.360 4.372 61.739 1.00 63.94 98 ASP A CA 1
ATOM 787 C C . ASP A 1 98 ? -36.060 5.616 62.276 1.00 63.94 98 ASP A C 1
ATOM 789 O O . ASP A 1 98 ? -36.077 6.684 61.657 1.00 63.94 98 ASP A O 1
ATOM 793 N N . SER A 1 99 ? -36.723 5.442 63.417 1.00 60.69 99 SER A N 1
ATOM 794 C CA . SER A 1 99 ? -37.226 6.545 64.217 1.00 60.69 99 SER A CA 1
ATOM 795 C C . SER A 1 99 ? -36.012 7.253 64.800 1.00 60.69 99 SER A C 1
ATOM 797 O O . SER A 1 99 ? -35.648 7.028 65.951 1.00 60.69 99 SER A O 1
ATOM 799 N N . THR A 1 100 ? -35.349 8.079 63.994 1.00 58.81 100 THR A N 1
ATOM 800 C CA . THR A 1 100 ? -34.380 9.040 64.502 1.00 58.81 100 THR A CA 1
ATOM 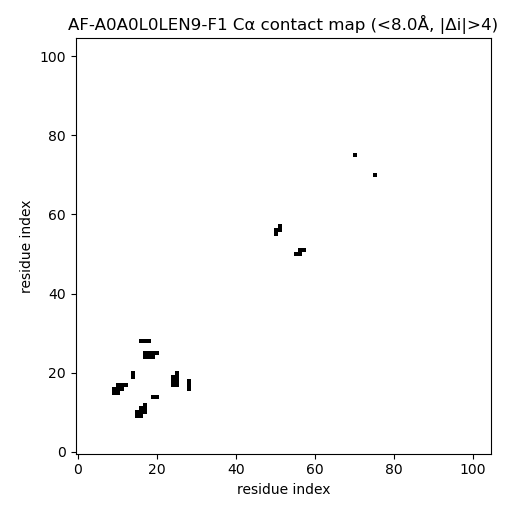801 C C . THR A 1 100 ? -35.155 10.007 65.388 1.00 58.81 100 THR A C 1
ATOM 803 O O . THR A 1 100 ? -35.827 10.914 64.901 1.00 58.81 100 THR A O 1
ATOM 806 N N . VAL A 1 101 ? -35.128 9.758 66.698 1.00 62.88 101 VAL A N 1
ATOM 807 C CA . VAL A 1 101 ? -35.456 10.781 67.685 1.00 62.88 101 VAL A CA 1
ATOM 808 C C . VAL A 1 101 ? -34.337 11.801 67.577 1.00 62.88 101 VAL A C 1
ATOM 810 O O . VAL A 1 101 ? -33.169 11.469 67.773 1.00 62.88 101 VAL A O 1
ATOM 813 N N . ASP A 1 102 ? -34.705 13.005 67.167 1.00 53.97 102 ASP A N 1
ATOM 814 C CA . ASP A 1 102 ? -33.811 14.148 67.111 1.00 53.97 102 ASP A CA 1
ATOM 815 C C . ASP A 1 102 ? -33.236 14.404 68.519 1.00 53.97 102 ASP A C 1
ATOM 817 O O . ASP A 1 102 ? -34.011 14.673 69.439 1.00 53.97 102 ASP A O 1
ATOM 821 N N . PRO A 1 103 ? -31.909 14.304 68.729 1.00 61.25 103 PRO A N 1
ATOM 822 C CA . PRO A 1 103 ? -31.300 14.565 70.029 1.00 61.25 103 PRO A CA 1
ATOM 823 C C . PRO A 1 103 ? -31.237 16.062 70.387 1.00 61.25 103 PRO A C 1
ATOM 825 O O . PRO A 1 103 ? -30.581 16.412 71.366 1.00 61.25 103 PRO A O 1
ATOM 828 N N . THR A 1 104 ? -31.867 16.952 69.608 1.00 66.75 104 THR A N 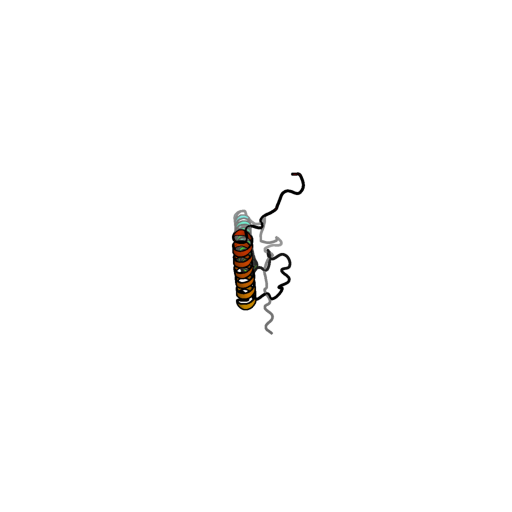1
ATOM 829 C CA . THR A 1 104 ? -31.941 18.396 69.893 1.00 66.75 104 THR A CA 1
ATOM 830 C C . THR A 1 104 ? -33.270 18.878 70.493 1.00 66.75 104 THR A C 1
ATOM 832 O O . THR A 1 104 ? -33.417 20.082 70.710 1.00 66.75 104 THR A O 1
ATOM 835 N N . LEU A 1 105 ? -34.203 17.966 70.802 1.00 45.94 105 LEU A N 1
ATOM 836 C CA . LEU A 1 105 ? -35.434 18.254 71.560 1.00 45.94 105 LEU A CA 1
ATOM 837 C C . LEU A 1 105 ? -35.254 18.103 73.075 1.00 45.94 105 LEU A C 1
ATOM 839 O O . LEU A 1 105 ? -34.655 17.093 73.507 1.00 45.94 105 LEU A O 1
#

Foldseek 3Di:
DDDPPPPPCQDDPNDGQCPPVDPVSNVVSVVVVVVVVVVVVVVVVVVVVVCVVVVNPPPPPPPPPVPPPPPPVVVVVVVVVVVVVVVVVVVVVVVPPPPPPPPPD